Protein AF-A0A453GUY5-F1 (afdb_monomer_lite)

Organism: Aegilops tauschii subsp. strangulata (NCBI:txid200361)

Foldseek 3Di:
DDDDDDDDDDDDDDDPPPDDDDPDDPDDDDDPPPVPPVPPPPFFDKDKDKDKAFDKDWPADQDDAPDDVVRHTPDDIDIDTDDSVVGIDMDMDMDGPPDPDDDDDDPD

Structure (mmCIF, N/CA/C/O backbone):
data_AF-A0A453GUY5-F1
#
_entry.id   AF-A0A453GUY5-F1
#
loop_
_atom_site.group_PDB
_atom_site.id
_atom_site.type_symbol
_atom_site.label_atom_id
_atom_site.label_alt_id
_atom_site.label_comp_id
_atom_site.label_asym_id
_atom_site.label_entity_id
_atom_site.label_seq_id
_atom_site.pdbx_PDB_ins_code
_atom_site.Cartn_x
_atom_site.Cartn_y
_atom_site.Cartn_z
_atom_site.occupancy
_atom_site.B_iso_or_equiv
_atom_site.auth_seq_id
_atom_site.auth_comp_id
_atom_site.auth_asym_id
_atom_site.auth_atom_id
_atom_site.pdbx_PDB_model_num
ATOM 1 N N . VAL A 1 1 ? -11.776 22.575 13.220 1.00 38.53 1 VAL A N 1
ATOM 2 C CA . VAL A 1 1 ? -10.931 23.074 14.333 1.00 38.53 1 VAL A CA 1
ATOM 3 C C . VAL A 1 1 ? -9.629 22.288 14.309 1.00 38.53 1 VAL A C 1
ATOM 5 O O . VAL A 1 1 ? -9.672 21.078 14.474 1.00 38.53 1 VAL A O 1
ATOM 8 N N . LEU A 1 2 ? -8.511 22.940 13.970 1.00 29.66 2 LEU A N 1
ATOM 9 C CA . LEU A 1 2 ? -7.189 22.309 13.887 1.00 29.66 2 LEU A CA 1
ATOM 10 C C . LEU A 1 2 ? -6.676 21.944 15.284 1.00 29.66 2 LEU A C 1
ATOM 12 O O . LEU A 1 2 ? -6.611 22.810 16.151 1.00 29.66 2 LEU A O 1
ATOM 16 N N . THR A 1 3 ? -6.160 20.730 15.451 1.00 33.22 3 THR A N 1
ATOM 17 C CA . THR A 1 3 ? -5.140 20.451 16.468 1.00 33.22 3 THR A CA 1
ATOM 18 C C . THR A 1 3 ? -3.957 19.745 15.812 1.00 33.22 3 THR A C 1
ATOM 20 O O . THR A 1 3 ? -3.937 18.542 15.571 1.00 33.22 3 THR A O 1
ATOM 23 N N . LYS A 1 4 ? -2.936 20.542 15.489 1.00 35.31 4 LYS A N 1
ATOM 24 C CA . LYS A 1 4 ? -1.591 20.066 15.160 1.00 35.31 4 LYS A CA 1
ATOM 25 C C . LYS A 1 4 ? -0.952 19.593 16.471 1.00 35.31 4 LYS A C 1
ATOM 27 O O . LYS A 1 4 ? -0.793 20.400 17.384 1.00 35.31 4 LYS A O 1
ATOM 32 N N . LYS A 1 5 ? -0.559 18.321 16.579 1.00 32.84 5 LYS A N 1
ATOM 33 C CA . LYS A 1 5 ? 0.366 17.877 17.634 1.00 32.84 5 LYS A CA 1
ATOM 34 C C . LYS A 1 5 ? 1.284 16.760 17.130 1.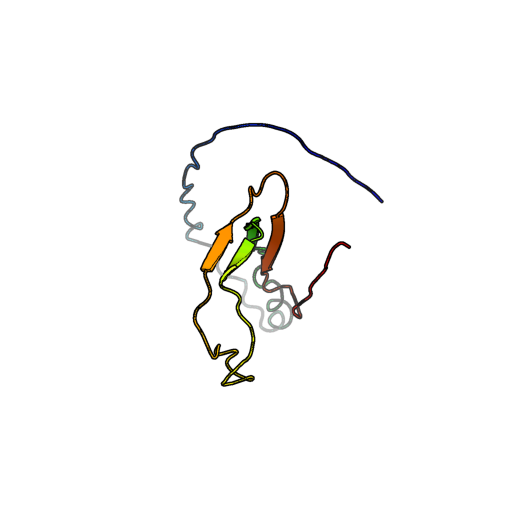00 32.84 5 LYS A C 1
ATOM 36 O O . LYS A 1 5 ? 0.869 15.628 16.925 1.00 32.84 5 LYS A O 1
ATOM 41 N N . LYS A 1 6 ? 2.542 17.128 16.927 1.00 37.06 6 LYS A N 1
ATOM 42 C CA . LYS A 1 6 ? 3.779 16.325 16.952 1.00 37.06 6 LYS A CA 1
ATOM 43 C C . LYS A 1 6 ? 4.870 17.312 17.418 1.00 37.06 6 LYS A C 1
ATOM 45 O O . LYS A 1 6 ? 4.664 18.504 17.162 1.00 37.06 6 LYS A O 1
ATOM 50 N N . PRO A 1 7 ? 5.991 16.899 18.051 1.00 48.56 7 PRO A N 1
ATOM 51 C CA . PRO A 1 7 ? 6.785 15.727 17.643 1.00 48.56 7 PRO A CA 1
ATOM 52 C C . PRO A 1 7 ? 7.547 14.968 18.771 1.00 48.56 7 PRO A C 1
ATOM 54 O O . PRO A 1 7 ? 7.503 15.375 19.924 1.00 48.56 7 PRO A O 1
ATOM 57 N N . LEU A 1 8 ? 8.294 13.921 18.352 1.00 35.00 8 LEU A N 1
ATOM 58 C CA . LEU A 1 8 ? 9.474 13.272 18.990 1.00 35.00 8 LEU A CA 1
ATOM 59 C C . LEU A 1 8 ? 9.218 12.470 20.292 1.00 35.00 8 LEU A C 1
ATOM 61 O O . LEU A 1 8 ? 8.382 12.849 21.091 1.00 35.00 8 LEU A O 1
ATOM 65 N N . ALA A 1 9 ? 9.864 11.344 20.613 1.00 34.50 9 ALA A N 1
ATOM 66 C CA . ALA A 1 9 ? 11.033 10.631 20.098 1.00 34.50 9 ALA A CA 1
ATOM 67 C C . ALA A 1 9 ? 11.013 9.164 20.606 1.00 34.50 9 ALA A C 1
ATOM 69 O O . ALA A 1 9 ? 10.357 8.868 21.597 1.00 34.50 9 ALA A O 1
ATOM 70 N N . LEU A 1 10 ? 11.764 8.307 19.902 1.00 31.78 10 LEU A N 1
ATOM 71 C CA . LEU A 1 10 ? 12.507 7.111 20.338 1.00 31.78 10 LEU A CA 1
ATOM 72 C C . LEU A 1 10 ? 11.924 6.129 21.380 1.00 31.78 10 LEU A C 1
ATOM 74 O O . LEU A 1 10 ? 11.715 6.464 22.535 1.00 31.78 10 LEU A O 1
ATOM 78 N N . GLY A 1 11 ? 11.954 4.850 20.985 1.00 33.72 11 GLY A N 1
ATOM 79 C CA . GLY A 1 11 ? 12.483 3.759 21.812 1.00 33.72 11 GLY A CA 1
ATOM 80 C C . GLY A 1 11 ? 11.619 3.294 22.982 1.00 33.72 11 GLY A C 1
ATOM 81 O O . GLY A 1 11 ? 11.609 3.896 24.047 1.00 33.72 11 GLY A O 1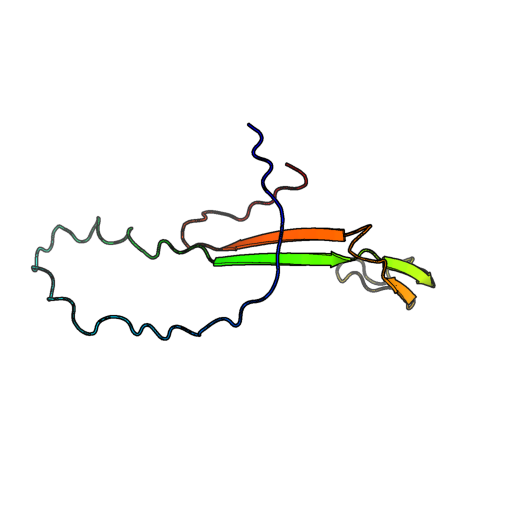
ATOM 82 N N . GLY A 1 12 ? 10.994 2.129 22.834 1.00 29.25 12 GLY A N 1
ATOM 83 C CA . GLY A 1 12 ? 10.389 1.440 23.966 1.00 29.25 12 GLY A CA 1
ATOM 84 C C . GLY A 1 12 ? 9.930 0.045 23.588 1.00 29.25 12 GLY A C 1
ATOM 85 O O . GLY A 1 12 ? 8.955 -0.114 22.861 1.00 29.25 12 GLY A O 1
ATOM 86 N N . TYR A 1 13 ? 10.655 -0.957 24.077 1.00 33.91 13 TYR A N 1
ATOM 87 C CA . TYR A 1 13 ? 10.181 -2.329 24.229 1.00 33.91 13 TYR A CA 1
ATOM 88 C C . TYR A 1 13 ? 8.735 -2.334 24.752 1.00 33.91 13 TYR A C 1
ATOM 90 O O . TYR A 1 13 ? 8.451 -1.708 25.771 1.00 33.91 13 TYR A O 1
ATOM 98 N N . PHE A 1 14 ? 7.836 -3.055 24.082 1.00 43.34 14 PHE A N 1
ATOM 99 C CA . PHE A 1 14 ? 6.481 -3.298 24.577 1.00 43.34 14 PHE A CA 1
ATOM 100 C C . PHE A 1 14 ? 6.502 -4.471 25.570 1.00 43.34 14 PHE A C 1
ATOM 102 O O . PHE A 1 14 ? 6.800 -5.594 25.154 1.00 43.34 14 PHE A O 1
ATOM 109 N N . PRO A 1 15 ? 6.153 -4.285 26.857 1.00 37.12 15 PRO A N 1
ATOM 110 C CA . PRO A 1 15 ? 5.839 -5.406 27.726 1.00 37.12 15 PRO A CA 1
ATOM 111 C C . PRO A 1 15 ? 4.484 -5.966 27.289 1.00 37.12 15 PRO A C 1
ATOM 113 O O . PRO A 1 15 ? 3.481 -5.252 27.245 1.00 37.12 15 PRO A O 1
ATOM 116 N N . ARG A 1 16 ? 4.442 -7.256 26.954 1.00 44.34 16 ARG A N 1
ATOM 117 C CA . ARG A 1 16 ? 3.195 -7.984 26.712 1.00 44.34 16 ARG A CA 1
ATOM 118 C C . ARG A 1 16 ? 2.504 -8.171 28.067 1.00 44.34 16 ARG A C 1
ATOM 120 O O . ARG A 1 16 ? 2.743 -9.164 28.745 1.00 44.34 16 ARG A O 1
ATOM 127 N N . GLU A 1 17 ? 1.696 -7.205 28.500 1.00 37.62 17 GLU A N 1
ATOM 128 C CA . GLU A 1 17 ? 0.846 -7.376 29.682 1.00 37.62 17 GLU A CA 1
ATOM 129 C C . GLU A 1 17 ? -0.202 -8.457 29.383 1.00 37.62 17 GLU A C 1
ATOM 131 O O . GLU A 1 17 ? -1.225 -8.222 28.740 1.00 37.62 17 GLU A O 1
ATOM 136 N N . SER A 1 18 ? 0.067 -9.681 29.837 1.00 45.56 18 SER A N 1
ATOM 137 C CA . SER A 1 18 ? -0.905 -10.766 29.893 1.00 45.56 18 SER A CA 1
ATOM 138 C C . SER A 1 18 ? -1.866 -10.512 31.055 1.00 45.56 18 SER A C 1
ATOM 140 O O . SER A 1 18 ? -1.702 -11.061 32.145 1.00 45.56 18 SER A O 1
ATOM 142 N N . ARG A 1 19 ? -2.865 -9.652 30.859 1.00 39.06 19 ARG A N 1
ATOM 143 C CA . ARG A 1 19 ? -3.989 -9.569 31.798 1.00 39.06 19 ARG A CA 1
ATOM 144 C C . ARG A 1 19 ? -5.047 -10.588 31.392 1.00 39.06 19 ARG A C 1
ATOM 146 O O . ARG A 1 19 ? -5.841 -10.351 30.487 1.00 39.06 19 ARG A O 1
ATOM 153 N N . SER A 1 20 ? -5.023 -11.739 32.054 1.00 41.38 20 SER A N 1
ATOM 154 C CA . SER A 1 20 ? -6.132 -12.696 32.055 1.00 41.38 20 SER A CA 1
ATOM 155 C C . SER A 1 20 ? -7.393 -12.021 32.624 1.00 41.38 20 SER A C 1
ATOM 157 O O . SER A 1 20 ? -7.272 -11.250 33.581 1.00 41.38 20 SER A O 1
ATOM 159 N N . PRO A 1 21 ? -8.598 -12.281 32.087 1.00 48.59 21 PRO A N 1
ATOM 160 C CA . PRO A 1 21 ? -9.827 -11.723 32.646 1.00 48.59 21 PRO A CA 1
ATOM 161 C C . PRO A 1 21 ? -10.137 -12.352 34.022 1.00 48.59 21 PRO A C 1
ATOM 163 O O . PRO A 1 21 ? -9.779 -13.510 34.254 1.00 48.59 21 PRO A O 1
ATOM 166 N N . PRO A 1 22 ? -10.796 -11.627 34.948 1.00 44.84 22 PRO A N 1
ATOM 167 C CA . PRO A 1 22 ? -11.108 -12.147 36.277 1.00 44.84 22 PRO A CA 1
ATOM 168 C C . PRO A 1 22 ? -12.117 -13.300 36.201 1.00 44.84 22 PRO A C 1
ATOM 170 O O . PRO A 1 22 ? -13.226 -13.164 35.682 1.00 44.84 22 PRO A O 1
ATOM 173 N N . SER A 1 23 ? -11.728 -14.449 36.753 1.00 53.75 23 SER A N 1
ATOM 174 C CA . SER A 1 23 ? -12.527 -15.669 36.835 1.00 53.75 23 SER A CA 1
ATOM 175 C C . SER A 1 23 ? -13.473 -15.628 38.039 1.00 53.75 23 SER A C 1
ATOM 177 O O . SER A 1 23 ? -13.176 -16.221 39.072 1.00 53.75 23 SER A O 1
ATOM 179 N N . SER A 1 24 ? -14.571 -14.878 37.937 1.00 50.62 24 SER A N 1
ATOM 180 C CA . SER A 1 24 ? -15.892 -15.164 38.541 1.00 50.62 24 SER A CA 1
ATOM 181 C C . SER A 1 24 ? -16.699 -13.874 38.693 1.00 50.62 24 SER A C 1
ATOM 183 O O . SER A 1 24 ? -16.466 -13.061 39.581 1.00 50.62 24 SER A O 1
ATOM 185 N N . LEU A 1 25 ? -17.685 -13.693 37.816 1.00 53.97 25 LEU A N 1
ATOM 186 C CA . LEU A 1 25 ? -18.784 -12.760 38.053 1.00 53.97 25 LEU A CA 1
ATOM 187 C C . LEU A 1 25 ? -19.885 -13.500 38.837 1.00 53.97 25 LEU A C 1
ATOM 189 O O . LEU A 1 25 ? -20.120 -14.679 38.553 1.00 53.97 25 LEU A O 1
ATOM 193 N N . PRO A 1 26 ? -20.569 -12.860 39.805 1.00 50.78 26 PRO A N 1
ATOM 194 C CA . PRO A 1 26 ? -21.710 -13.476 40.478 1.00 50.78 26 PRO A CA 1
ATOM 195 C C . PRO A 1 26 ? -22.862 -13.718 39.481 1.00 50.78 26 PRO A C 1
ATOM 197 O O . PRO A 1 26 ? -23.028 -12.935 38.540 1.00 50.78 26 PRO A O 1
ATOM 200 N N . PRO A 1 27 ? -23.670 -14.785 39.654 1.00 54.84 27 PRO A N 1
ATOM 201 C CA . PRO A 1 27 ? -24.770 -15.071 38.741 1.00 54.84 27 PRO A CA 1
ATOM 202 C C . PRO A 1 27 ? -25.844 -13.971 38.827 1.00 54.84 27 PRO A C 1
ATOM 204 O O . PRO A 1 27 ? -26.171 -13.523 39.929 1.00 54.84 27 PRO A O 1
ATOM 207 N N . PRO A 1 28 ? -26.415 -13.528 37.691 1.00 54.41 28 PRO A N 1
ATOM 208 C CA . PRO A 1 28 ? -27.401 -12.454 37.688 1.00 54.41 28 PRO A CA 1
ATOM 209 C C . PRO A 1 28 ? -28.732 -12.894 38.329 1.00 54.41 28 PRO A C 1
ATOM 211 O O . PRO A 1 28 ? -29.106 -14.071 38.243 1.00 54.41 28 PRO A O 1
ATOM 214 N N . PRO A 1 29 ? -29.489 -11.961 38.943 1.00 50.31 29 PRO A N 1
ATOM 215 C CA . PRO A 1 29 ? -30.813 -12.250 39.479 1.00 50.31 29 PRO A CA 1
ATOM 216 C C . PRO A 1 29 ? -31.779 -12.624 38.348 1.00 50.31 29 PRO A C 1
ATOM 218 O O . PRO A 1 29 ? -31.857 -11.971 37.305 1.00 50.31 29 PRO A O 1
ATOM 221 N N . ARG A 1 30 ? -32.512 -13.719 38.559 1.00 53.06 30 ARG A N 1
ATOM 222 C CA . ARG A 1 30 ? -33.380 -14.363 37.570 1.00 53.06 30 ARG A CA 1
ATOM 223 C C . ARG A 1 30 ? -34.696 -13.590 37.413 1.00 53.06 30 ARG A C 1
ATOM 225 O O . ARG A 1 30 ? -35.720 -14.002 37.944 1.00 53.06 30 ARG A O 1
ATOM 232 N N . ASN A 1 31 ? -34.671 -12.504 36.641 1.00 47.19 31 ASN A N 1
ATOM 233 C CA . ASN A 1 31 ? -35.864 -11.736 36.276 1.00 47.19 31 ASN A CA 1
ATOM 234 C C . ASN A 1 31 ? -36.134 -11.876 34.770 1.00 47.19 31 ASN A C 1
ATOM 236 O O . ASN A 1 31 ? -35.478 -11.252 33.941 1.00 47.19 31 ASN A O 1
ATOM 240 N N . SER A 1 32 ? -37.147 -12.665 34.411 1.00 50.28 32 SER A N 1
ATOM 241 C CA . SER A 1 32 ? -37.564 -13.003 33.036 1.00 50.28 32 SER A CA 1
ATOM 242 C C . SER A 1 32 ? -38.115 -11.834 32.192 1.00 50.28 32 SER A C 1
ATOM 244 O O . SER A 1 32 ? -38.661 -12.063 31.117 1.00 50.28 32 SER A O 1
ATOM 246 N N . ARG A 1 33 ? -37.968 -10.578 32.641 1.00 47.22 33 ARG A N 1
ATOM 247 C CA . ARG A 1 33 ? -38.432 -9.359 31.944 1.00 47.22 33 ARG A CA 1
ATOM 248 C C . ARG A 1 33 ? -37.333 -8.329 31.636 1.00 47.22 33 ARG A C 1
ATOM 250 O O . ARG A 1 33 ? -37.649 -7.261 31.131 1.00 47.22 33 ARG A O 1
ATOM 257 N N . LEU A 1 34 ? -36.059 -8.636 31.899 1.00 46.12 34 LEU A N 1
ATOM 258 C CA . LEU A 1 34 ? -34.916 -7.752 31.595 1.00 46.12 34 LEU A CA 1
ATOM 259 C C . LEU A 1 34 ? -34.086 -8.201 30.378 1.00 46.12 34 LEU A C 1
ATOM 261 O O . LEU A 1 34 ? -33.070 -7.589 30.059 1.00 46.12 34 LEU A O 1
ATOM 265 N N . ASN A 1 35 ? -34.523 -9.239 29.661 1.00 43.84 35 ASN A N 1
ATOM 266 C CA . ASN A 1 35 ? -33.745 -9.827 28.567 1.00 43.84 35 ASN A CA 1
ATOM 267 C C . ASN A 1 35 ? -33.839 -9.073 27.228 1.00 43.84 35 ASN A C 1
ATOM 269 O O . ASN A 1 35 ? -33.261 -9.542 26.255 1.00 43.84 35 ASN A O 1
ATOM 273 N N . SER A 1 36 ? -34.525 -7.927 27.151 1.00 43.47 36 SER A N 1
ATOM 274 C CA . SER A 1 36 ? -34.597 -7.135 25.910 1.00 43.47 36 SER A CA 1
ATOM 275 C C . SER A 1 36 ? -33.654 -5.929 25.865 1.00 43.47 36 SER A C 1
ATOM 277 O O . SER A 1 36 ? -33.453 -5.391 24.788 1.00 43.47 36 SER A O 1
ATOM 279 N N . MET A 1 37 ? -33.062 -5.502 26.991 1.00 42.47 37 MET A N 1
ATOM 280 C CA . MET A 1 37 ? -32.099 -4.379 27.015 1.00 42.47 37 MET A CA 1
ATOM 281 C C . MET A 1 37 ? -30.649 -4.810 27.277 1.00 42.47 37 MET A C 1
ATOM 283 O O . MET A 1 37 ? -29.727 -4.018 27.123 1.00 42.47 37 MET A O 1
ATOM 287 N N . ALA A 1 38 ? -30.421 -6.067 27.661 1.00 40.59 38 ALA A N 1
ATOM 288 C CA . ALA A 1 38 ? -29.087 -6.592 27.962 1.00 40.59 38 ALA A CA 1
ATOM 289 C C . ALA A 1 38 ? -28.355 -7.162 26.728 1.00 40.59 38 ALA A C 1
ATOM 291 O O . ALA A 1 38 ? -27.360 -7.870 26.875 1.00 40.59 38 ALA A O 1
ATOM 292 N N . THR A 1 39 ? -28.841 -6.883 25.514 1.00 44.88 39 THR A N 1
ATOM 293 C CA . THR A 1 39 ? -28.240 -7.373 24.260 1.00 44.88 39 THR A CA 1
ATOM 294 C C . THR A 1 39 ? -27.380 -6.315 23.554 1.00 44.88 39 THR A C 1
ATOM 296 O O . THR A 1 39 ? -26.624 -6.662 22.658 1.00 44.88 39 THR A O 1
ATOM 299 N N . GLU A 1 40 ? -27.395 -5.050 23.990 1.00 48.03 40 GLU A N 1
ATOM 300 C CA . GLU A 1 40 ? -26.729 -3.941 23.274 1.00 48.03 40 GLU A CA 1
ATOM 301 C C . GLU A 1 40 ? -25.428 -3.434 23.923 1.00 48.03 40 GLU A C 1
ATOM 303 O O . GLU A 1 40 ? -24.836 -2.465 23.463 1.00 48.03 40 GLU A O 1
ATOM 308 N N . ALA A 1 41 ? -24.923 -4.094 24.968 1.00 53.19 41 ALA A N 1
ATOM 309 C CA . ALA A 1 41 ? -23.626 -3.759 25.575 1.00 53.19 41 ALA A CA 1
ATOM 310 C C . ALA A 1 41 ? -22.479 -4.637 25.031 1.00 53.19 41 ALA A C 1
ATOM 312 O O . ALA A 1 41 ? -21.562 -5.022 25.759 1.00 53.19 41 ALA A O 1
ATOM 313 N N . GLN A 1 42 ? -22.555 -5.034 23.760 1.00 53.12 42 GLN A N 1
ATOM 314 C CA . GLN A 1 42 ? -21.634 -6.001 23.165 1.00 53.12 42 GLN A CA 1
ATOM 315 C C . GLN A 1 42 ? -20.404 -5.292 22.570 1.00 53.12 42 GLN A C 1
ATOM 317 O O . GLN A 1 42 ? -20.415 -4.796 21.452 1.00 53.12 42 GLN A O 1
ATOM 322 N N . ALA A 1 43 ? -19.328 -5.288 23.365 1.00 62.88 43 ALA A N 1
ATOM 323 C CA . ALA A 1 43 ? -17.927 -5.073 22.986 1.00 62.88 43 ALA A CA 1
ATOM 324 C C . ALA A 1 43 ? -17.565 -3.717 22.330 1.00 62.88 43 ALA A C 1
ATOM 326 O O . ALA A 1 43 ? -17.327 -3.601 21.130 1.00 62.88 43 ALA A O 1
ATOM 327 N N . GLN A 1 44 ? -17.381 -2.704 23.180 1.00 79.94 44 GLN A N 1
ATOM 328 C CA . GLN A 1 44 ? -16.876 -1.366 22.847 1.00 79.94 44 GLN A CA 1
ATOM 329 C C . GLN A 1 44 ? -15.339 -1.336 22.691 1.00 79.94 44 GLN A C 1
ATOM 331 O O . GLN A 1 44 ? -14.647 -0.634 23.427 1.00 79.94 44 GLN A O 1
ATOM 336 N N . TRP A 1 45 ? -14.764 -2.117 21.780 1.00 94.00 45 TRP A N 1
ATOM 337 C CA . TRP A 1 45 ? -13.340 -1.980 21.447 1.00 94.00 45 TRP A CA 1
ATOM 338 C C . TRP A 1 45 ? -13.163 -1.310 20.092 1.00 94.00 45 TRP A C 1
ATOM 340 O O . TRP A 1 45 ? -14.009 -1.425 19.206 1.00 94.00 45 TRP A O 1
ATOM 350 N N . VAL A 1 46 ? -12.046 -0.607 19.937 1.00 96.31 46 VAL A N 1
ATOM 351 C CA . VAL A 1 46 ? -11.602 -0.056 18.658 1.00 96.31 46 VAL A CA 1
ATOM 352 C C . VAL A 1 46 ? -10.167 -0.508 18.458 1.00 96.31 46 VAL A C 1
ATOM 354 O O . VAL A 1 46 ? -9.282 -0.142 19.232 1.00 96.31 46 VAL A O 1
ATOM 357 N N . LEU A 1 47 ? -9.948 -1.337 17.445 1.00 97.38 47 LEU A N 1
ATOM 358 C CA . LEU A 1 47 ? -8.618 -1.751 17.030 1.00 97.38 47 LEU A CA 1
ATOM 359 C C . LEU A 1 47 ? -8.158 -0.798 15.938 1.00 97.38 47 LEU A C 1
ATOM 361 O O . LEU A 1 47 ? -8.836 -0.672 14.922 1.00 97.38 47 LEU A O 1
ATOM 365 N N . THR A 1 48 ? -7.005 -0.171 16.133 1.00 97.75 48 THR A N 1
ATOM 366 C CA . THR A 1 48 ? -6.449 0.787 15.178 1.00 97.75 48 THR A CA 1
ATOM 367 C C . THR A 1 48 ? -5.045 0.369 14.775 1.00 97.75 48 THR A C 1
ATOM 369 O O . THR A 1 48 ? -4.226 0.032 15.629 1.00 97.75 48 THR A O 1
ATOM 372 N N . ALA A 1 49 ? -4.755 0.435 13.480 1.00 98.31 49 ALA A N 1
ATOM 373 C CA . ALA A 1 49 ? -3.424 0.237 12.927 1.00 98.31 49 ALA A CA 1
ATOM 374 C C . ALA A 1 49 ? -3.099 1.363 11.943 1.00 98.31 49 ALA A C 1
ATOM 376 O O . ALA A 1 49 ? -3.935 1.745 11.126 1.00 98.31 49 ALA A O 1
ATOM 377 N N . THR A 1 50 ? -1.873 1.879 12.006 1.00 98.31 50 THR A N 1
ATOM 378 C CA . THR A 1 50 ? -1.387 2.918 11.094 1.00 98.31 50 THR A CA 1
ATOM 379 C C . THR A 1 50 ? -0.176 2.400 10.334 1.00 98.31 50 THR A C 1
ATOM 381 O O . THR A 1 50 ? 0.793 1.945 10.938 1.00 98.31 50 THR A O 1
ATOM 384 N N . GLY A 1 51 ? -0.231 2.499 9.009 1.00 97.50 51 GLY A N 1
ATOM 385 C CA . GLY A 1 51 ? 0.852 2.141 8.099 1.00 97.50 51 GLY A CA 1
ATOM 386 C C . GLY A 1 51 ? 1.293 3.335 7.258 1.00 97.50 51 GLY A C 1
ATOM 387 O O . GLY A 1 51 ? 0.487 4.203 6.914 1.00 97.50 51 GLY A O 1
ATOM 388 N N . ARG A 1 52 ? 2.581 3.369 6.907 1.00 97.75 52 ARG A N 1
ATOM 389 C CA . ARG A 1 52 ? 3.160 4.323 5.953 1.00 97.75 52 ARG A CA 1
ATOM 390 C C . ARG A 1 52 ? 3.653 3.545 4.739 1.00 97.75 52 ARG A C 1
ATOM 392 O O .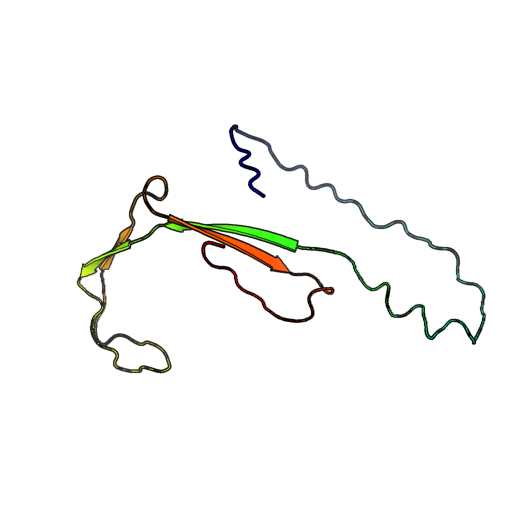 ARG A 1 52 ? 4.412 2.596 4.904 1.00 97.75 52 ARG A O 1
ATOM 399 N N . SER A 1 53 ? 3.227 3.946 3.546 1.00 97.69 53 SER A N 1
ATOM 400 C CA . SER A 1 53 ? 3.626 3.324 2.282 1.00 97.69 53 SER A CA 1
ATOM 401 C C . SER A 1 53 ? 4.412 4.322 1.419 1.00 97.69 53 SER A C 1
ATOM 403 O O . SER A 1 53 ? 3.935 5.451 1.237 1.00 97.69 53 SER A O 1
ATOM 405 N N . PRO A 1 54 ? 5.608 3.966 0.915 1.00 98.00 54 PRO A N 1
ATOM 406 C CA . PRO A 1 54 ? 6.365 4.810 -0.004 1.00 98.00 54 PRO A CA 1
ATOM 407 C C . PRO A 1 54 ? 5.751 4.802 -1.411 1.00 98.00 54 PRO A C 1
ATOM 409 O O . PRO A 1 54 ? 5.044 3.875 -1.804 1.00 98.00 54 PRO A O 1
ATOM 412 N N . THR A 1 55 ? 6.057 5.835 -2.195 1.00 97.69 55 THR A N 1
ATOM 413 C CA . THR A 1 55 ? 5.712 5.876 -3.628 1.00 97.69 55 THR A CA 1
ATOM 414 C C . THR A 1 55 ? 6.813 5.211 -4.458 1.00 97.69 55 THR A C 1
ATOM 416 O O . THR A 1 55 ? 7.965 5.163 -4.032 1.00 97.69 55 THR A O 1
ATOM 419 N N . ASN A 1 56 ? 6.489 4.712 -5.652 1.00 97.88 56 ASN A N 1
ATOM 420 C CA . ASN A 1 56 ? 7.470 4.181 -6.600 1.00 97.88 56 ASN A CA 1
ATOM 421 C C . ASN A 1 56 ? 7.404 4.906 -7.957 1.00 97.88 56 ASN A C 1
ATOM 423 O O . ASN A 1 56 ? 6.380 5.493 -8.304 1.00 97.88 56 ASN A O 1
ATOM 427 N N . ILE A 1 57 ? 8.503 4.862 -8.719 1.00 97.81 57 ILE A N 1
ATOM 428 C CA . ILE A 1 57 ? 8.571 5.325 -10.114 1.00 97.81 57 ILE A CA 1
ATOM 429 C C . ILE A 1 57 ? 9.071 4.181 -10.998 1.00 97.81 57 ILE A C 1
ATOM 431 O O . ILE A 1 57 ? 10.164 3.650 -10.795 1.00 97.81 57 ILE A O 1
ATOM 435 N N . ALA A 1 58 ? 8.279 3.814 -12.006 1.00 97.88 58 ALA A N 1
ATOM 436 C CA . ALA A 1 58 ? 8.609 2.748 -12.948 1.00 97.88 58 ALA A CA 1
ATOM 437 C C . ALA A 1 58 ? 9.757 3.143 -13.898 1.00 97.88 58 ALA A C 1
ATOM 439 O O . ALA A 1 58 ? 9.648 4.134 -14.629 1.00 97.88 58 ALA A O 1
ATOM 440 N N . VAL A 1 59 ? 10.815 2.330 -13.938 1.00 97.94 59 VAL A N 1
ATOM 441 C CA . VAL A 1 59 ? 11.907 2.407 -14.927 1.00 97.94 59 VAL A CA 1
ATOM 442 C C . VAL A 1 59 ? 11.615 1.531 -16.148 1.00 97.94 59 VAL A C 1
ATOM 444 O O . VAL A 1 59 ? 11.859 1.964 -17.269 1.00 97.94 59 VAL A O 1
ATOM 447 N N . ILE A 1 60 ? 10.974 0.372 -15.947 1.00 97.88 60 ILE A N 1
ATOM 448 C CA . ILE A 1 60 ? 10.291 -0.401 -16.996 1.00 97.88 60 ILE A CA 1
ATOM 449 C C . ILE A 1 60 ? 8.792 -0.269 -16.753 1.00 97.88 60 ILE A C 1
ATOM 451 O O . ILE A 1 60 ? 8.319 -0.518 -15.645 1.00 97.88 60 ILE A O 1
ATOM 455 N N . LYS A 1 61 ? 8.050 0.178 -17.766 1.00 97.81 61 LYS A N 1
ATOM 456 C CA . LYS A 1 61 ? 6.676 0.659 -17.601 1.00 97.81 61 LYS A CA 1
ATOM 457 C C . LYS A 1 61 ? 5.666 -0.486 -17.520 1.00 97.81 61 LYS A C 1
ATOM 459 O O . LYS A 1 61 ? 5.675 -1.387 -18.350 1.00 97.81 61 LYS A O 1
ATOM 464 N N . TYR A 1 62 ? 4.744 -0.377 -16.566 1.00 97.25 62 TYR A N 1
ATOM 465 C CA . TYR A 1 62 ? 3.468 -1.089 -16.594 1.00 97.25 62 TYR A CA 1
ATOM 466 C C . TYR A 1 62 ? 2.527 -0.332 -17.541 1.00 97.25 62 TYR A C 1
ATOM 468 O O . TYR A 1 62 ? 2.134 0.795 -17.230 1.00 97.25 62 TYR A O 1
ATOM 476 N N . TRP A 1 63 ? 2.209 -0.898 -18.709 1.00 97.44 63 TRP A N 1
ATOM 477 C CA . TRP A 1 63 ? 1.299 -0.258 -19.662 1.00 97.44 63 TRP A CA 1
ATOM 478 C C . TRP A 1 63 ? 0.527 -1.279 -20.501 1.00 97.44 63 TRP A C 1
ATOM 480 O O . TRP A 1 63 ? 1.108 -2.018 -21.288 1.00 97.44 63 TRP A O 1
ATOM 490 N N . GLY A 1 64 ? -0.798 -1.273 -20.356 1.00 97.12 64 GLY A N 1
ATOM 491 C CA . GLY A 1 64 ? -1.694 -2.244 -20.982 1.00 97.12 64 GLY A CA 1
ATOM 492 C C . GLY A 1 64 ? -2.066 -3.392 -20.041 1.00 97.12 64 GLY A C 1
ATOM 493 O O . GLY A 1 64 ? -1.251 -3.881 -19.256 1.00 97.12 64 GLY A O 1
ATOM 494 N N . LYS A 1 65 ? -3.328 -3.817 -20.121 1.00 98.00 65 LYS A N 1
ATOM 495 C CA . LYS A 1 65 ? -3.881 -4.927 -19.340 1.00 98.00 65 LYS A CA 1
ATOM 496 C C . LYS A 1 65 ? -4.340 -6.016 -20.296 1.00 98.00 65 LYS A C 1
ATOM 498 O O . LYS A 1 65 ? -5.027 -5.718 -21.267 1.00 98.00 65 LYS A O 1
ATOM 503 N N . ARG A 1 66 ? -3.972 -7.267 -20.014 1.00 97.19 66 ARG A N 1
ATOM 504 C CA . ARG A 1 66 ? -4.536 -8.429 -20.722 1.00 97.19 66 ARG A CA 1
ATOM 505 C C . ARG A 1 66 ? -5.887 -8.846 -20.142 1.00 97.19 66 ARG A C 1
ATOM 507 O O . ARG A 1 66 ? -6.697 -9.428 -20.846 1.00 97.19 66 ARG A O 1
ATOM 514 N N . ASP A 1 67 ? -6.094 -8.554 -18.858 1.00 97.38 67 ASP A N 1
ATOM 515 C CA . ASP A 1 67 ? -7.328 -8.803 -18.116 1.00 97.38 67 ASP A CA 1
ATOM 516 C C . ASP A 1 67 ? -7.597 -7.597 -17.208 1.00 97.38 67 ASP A C 1
ATOM 518 O O . ASP A 1 67 ? -6.782 -7.263 -16.342 1.00 97.38 67 ASP A O 1
ATOM 522 N N . GLU A 1 68 ? -8.715 -6.909 -17.434 1.00 96.44 68 GLU A N 1
ATOM 523 C CA . GLU A 1 68 ? -9.066 -5.695 -16.695 1.00 96.44 68 GLU A CA 1
ATOM 524 C C . GLU A 1 68 ? -9.673 -5.969 -15.320 1.00 96.44 68 GLU A C 1
ATOM 526 O O . GLU A 1 68 ? -9.459 -5.167 -14.409 1.00 96.44 68 GLU A O 1
ATOM 531 N N . ALA A 1 69 ? -10.383 -7.090 -15.155 1.00 97.19 69 ALA A N 1
ATOM 532 C CA . ALA A 1 69 ? -11.053 -7.440 -13.907 1.00 97.19 69 ALA A CA 1
ATOM 533 C C . ALA A 1 69 ? -10.036 -7.862 -12.841 1.00 97.19 69 ALA A C 1
ATOM 535 O O . ALA A 1 69 ? -10.133 -7.454 -11.685 1.00 97.19 69 ALA A O 1
ATOM 536 N N . LEU A 1 70 ? -9.027 -8.636 -13.249 1.00 97.44 70 LEU A N 1
ATOM 537 C CA . LEU A 1 70 ? -7.928 -9.061 -12.380 1.00 97.44 70 LEU A CA 1
ATOM 538 C C . LEU A 1 70 ? -6.729 -8.097 -12.397 1.00 97.44 70 LEU A C 1
ATOM 540 O O . LEU A 1 70 ? -5.807 -8.259 -11.601 1.00 97.44 70 LEU A O 1
ATOM 544 N N . ILE A 1 71 ? -6.728 -7.095 -13.286 1.00 96.62 71 ILE A N 1
ATOM 545 C CA . ILE A 1 71 ? -5.651 -6.099 -13.444 1.00 96.62 71 ILE A CA 1
ATOM 546 C C . ILE A 1 71 ? -4.313 -6.764 -13.854 1.00 96.62 71 ILE A C 1
ATOM 548 O O . ILE A 1 71 ? -3.226 -6.356 -13.442 1.00 96.62 71 ILE A O 1
ATOM 552 N N . LEU A 1 72 ? -4.361 -7.795 -14.706 1.00 97.88 72 LEU A N 1
ATOM 553 C CA . LEU A 1 72 ? -3.155 -8.509 -15.142 1.00 97.88 72 LEU A CA 1
ATOM 554 C C . LEU A 1 72 ? -2.421 -7.735 -16.252 1.00 97.88 72 LEU A C 1
ATOM 556 O O . LEU A 1 72 ? -3.041 -7.414 -17.274 1.00 97.88 72 LEU A O 1
ATOM 560 N N . PRO A 1 73 ? -1.110 -7.463 -16.105 1.00 97.50 73 PRO A N 1
ATOM 561 C CA . PRO A 1 73 ? -0.341 -6.774 -17.133 1.00 97.50 73 PRO A CA 1
ATOM 562 C C . PRO A 1 73 ? -0.123 -7.621 -18.386 1.00 97.50 73 PRO A C 1
ATOM 564 O O . PRO A 1 73 ? -0.127 -8.853 -18.342 1.00 97.50 73 PRO A O 1
ATOM 567 N N . VAL A 1 74 ? 0.150 -6.938 -19.497 1.00 98.00 74 VAL A N 1
ATOM 568 C CA . VAL A 1 74 ? 0.690 -7.565 -20.716 1.00 98.00 74 VAL A CA 1
ATOM 569 C C . VAL A 1 74 ? 2.202 -7.811 -20.636 1.00 98.00 74 VAL A C 1
ATOM 571 O O . VAL A 1 74 ? 2.709 -8.692 -21.325 1.00 98.00 74 VAL A O 1
ATOM 574 N N . ASN A 1 75 ? 2.919 -7.057 -19.799 1.00 96.88 75 ASN A N 1
ATOM 575 C CA . ASN A 1 75 ? 4.368 -7.142 -19.631 1.00 96.88 75 ASN A CA 1
ATOM 576 C C . ASN A 1 75 ? 4.793 -6.886 -18.180 1.00 96.88 75 ASN A C 1
ATOM 578 O O . ASN A 1 75 ? 4.129 -6.157 -17.442 1.00 96.88 75 ASN A O 1
ATOM 582 N N . ASP A 1 76 ? 5.949 -7.423 -17.799 1.00 97.81 76 ASP A N 1
ATOM 583 C CA . ASP A 1 76 ? 6.556 -7.129 -16.503 1.00 97.81 76 ASP A CA 1
ATOM 584 C C . ASP A 1 76 ? 6.991 -5.659 -16.406 1.00 97.81 76 ASP A C 1
ATOM 586 O O . ASP A 1 76 ? 7.283 -4.996 -17.406 1.00 97.81 76 ASP A O 1
ATOM 590 N N . SER A 1 77 ? 7.065 -5.150 -15.177 1.00 98.00 77 SER A N 1
ATOM 591 C CA . SER A 1 77 ? 7.514 -3.791 -14.867 1.00 98.00 77 SER A CA 1
ATOM 592 C C . SER A 1 77 ? 8.535 -3.802 -13.736 1.00 98.00 77 SER A C 1
ATOM 594 O O . SER A 1 77 ? 8.470 -4.648 -12.847 1.00 98.00 77 SER A O 1
ATOM 596 N N . ILE A 1 78 ? 9.435 -2.823 -13.732 1.00 98.06 78 ILE A N 1
ATOM 597 C CA . ILE A 1 78 ? 10.444 -2.628 -12.686 1.00 98.06 78 ILE A CA 1
ATOM 598 C C . ILE A 1 78 ? 10.364 -1.170 -12.245 1.00 98.06 78 ILE A C 1
ATOM 600 O O . ILE A 1 78 ? 10.315 -0.272 -13.088 1.00 98.06 78 ILE A O 1
ATOM 604 N N . SER A 1 79 ? 10.368 -0.917 -10.939 1.00 98.25 79 SER A N 1
ATOM 605 C CA . SER A 1 79 ? 10.271 0.425 -10.359 1.00 98.25 79 SER A CA 1
ATOM 606 C C . SER A 1 79 ? 11.287 0.644 -9.251 1.00 98.25 79 SER A C 1
ATOM 608 O O . SER A 1 79 ? 11.675 -0.297 -8.565 1.00 98.25 79 SER A O 1
ATOM 610 N N . VAL A 1 80 ? 11.649 1.904 -9.033 1.00 98.06 80 VAL A N 1
ATOM 611 C CA . VAL A 1 80 ? 12.440 2.332 -7.878 1.00 98.06 80 VAL A CA 1
ATOM 612 C C . VAL A 1 80 ? 11.501 2.894 -6.817 1.00 98.06 80 VAL A C 1
ATOM 614 O O . VAL A 1 80 ? 10.646 3.729 -7.120 1.00 98.06 80 VAL A O 1
ATOM 617 N N . THR A 1 81 ? 11.658 2.437 -5.577 1.00 98.19 81 THR A N 1
ATOM 618 C CA . THR A 1 81 ? 10.941 2.967 -4.412 1.00 98.19 81 THR A CA 1
ATOM 619 C C . THR A 1 81 ? 11.593 4.267 -3.952 1.00 98.19 81 THR A C 1
ATOM 621 O O . THR A 1 81 ? 12.811 4.325 -3.791 1.00 98.19 81 THR A O 1
ATOM 624 N N . LEU A 1 82 ? 10.788 5.307 -3.746 1.00 96.94 82 LEU A N 1
ATOM 625 C CA . LEU A 1 82 ? 11.248 6.605 -3.260 1.00 96.94 82 LEU A CA 1
ATOM 626 C C . LEU A 1 82 ? 11.359 6.618 -1.736 1.00 96.94 82 LEU A C 1
ATOM 628 O O . LEU A 1 82 ? 10.689 5.848 -1.044 1.00 96.94 82 LEU A O 1
ATOM 632 N N . ASP A 1 83 ? 12.175 7.535 -1.221 1.00 95.69 83 ASP A N 1
ATOM 633 C CA . ASP A 1 83 ? 12.324 7.729 0.216 1.00 95.69 83 ASP A CA 1
ATOM 634 C C . ASP A 1 83 ? 10.976 8.147 0.849 1.00 95.69 83 ASP 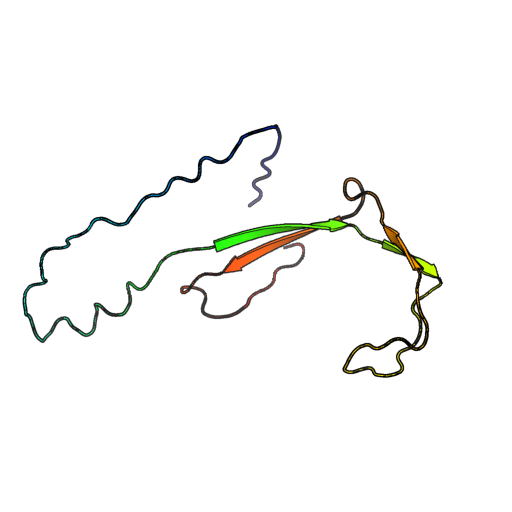A C 1
ATOM 636 O O . ASP A 1 83 ? 10.399 9.177 0.455 1.00 95.69 83 ASP A O 1
ATOM 640 N N . PRO A 1 84 ? 10.447 7.373 1.820 1.00 92.75 84 PRO A N 1
ATOM 641 C CA . PRO A 1 84 ? 9.179 7.687 2.460 1.00 92.75 84 PRO A CA 1
ATOM 642 C C . PRO A 1 84 ? 9.190 9.038 3.181 1.00 92.75 84 PRO A C 1
ATOM 644 O O . PRO A 1 84 ? 8.115 9.629 3.322 1.00 92.75 84 PRO A O 1
ATOM 647 N N . ASP A 1 85 ? 10.346 9.550 3.618 1.00 94.81 85 ASP A N 1
ATOM 648 C CA . ASP A 1 85 ? 10.451 10.827 4.332 1.00 94.81 85 ASP A CA 1
ATOM 649 C C . ASP A 1 85 ? 10.086 12.032 3.470 1.00 94.81 85 ASP A C 1
ATOM 651 O O . ASP A 1 85 ? 9.586 13.027 3.994 1.00 94.81 85 ASP A O 1
ATOM 655 N N . HIS A 1 86 ? 10.224 11.901 2.151 1.00 94.69 86 HIS A N 1
ATOM 656 C CA . HIS A 1 86 ? 9.862 12.937 1.193 1.00 94.69 86 HIS A CA 1
ATOM 657 C C . HIS A 1 86 ? 8.463 12.701 0.617 1.00 94.69 86 HIS A C 1
ATOM 659 O O . HIS A 1 86 ? 7.650 13.624 0.577 1.00 94.69 86 HIS A O 1
ATOM 665 N N . LEU A 1 87 ? 8.168 11.471 0.175 1.00 95.69 87 LEU A N 1
ATOM 666 C CA . LEU A 1 87 ? 6.913 11.129 -0.501 1.00 95.69 87 LEU A CA 1
ATOM 667 C C . LEU A 1 87 ? 6.358 9.797 0.004 1.00 95.69 87 LEU A C 1
ATOM 669 O O . LEU A 1 87 ? 6.877 8.718 -0.283 1.00 95.69 87 LEU A O 1
ATOM 673 N N . SER A 1 88 ? 5.249 9.866 0.735 1.00 96.31 88 SER A N 1
ATOM 674 C CA . SER A 1 88 ? 4.563 8.684 1.256 1.00 96.31 88 SER A CA 1
ATOM 675 C C . SER A 1 88 ? 3.083 8.946 1.501 1.00 96.31 88 SER A C 1
ATOM 677 O O . SER A 1 88 ? 2.663 10.081 1.726 1.00 96.31 88 SER A O 1
ATOM 679 N N . ALA A 1 89 ? 2.306 7.866 1.516 1.00 97.31 89 ALA A N 1
ATOM 680 C CA . ALA A 1 89 ? 0.935 7.862 1.998 1.00 97.31 89 ALA A CA 1
ATOM 681 C C . ALA A 1 89 ? 0.896 7.257 3.407 1.00 97.31 89 ALA A C 1
ATOM 683 O O . ALA A 1 89 ? 1.416 6.164 3.636 1.00 97.31 89 ALA A O 1
ATOM 684 N N . THR A 1 90 ? 0.280 7.959 4.361 1.00 97.75 90 THR A N 1
ATOM 685 C CA . THR A 1 90 ? 0.010 7.424 5.705 1.00 97.75 90 THR A CA 1
ATOM 686 C C . THR A 1 90 ? -1.466 7.080 5.804 1.00 97.75 90 THR A C 1
ATOM 688 O O . THR A 1 90 ? -2.308 7.947 5.591 1.00 97.75 90 THR A O 1
ATOM 691 N N . THR A 1 91 ? -1.775 5.827 6.130 1.00 98.19 91 THR A N 1
ATOM 692 C CA . THR A 1 91 ? -3.150 5.327 6.235 1.00 98.19 91 THR A CA 1
ATOM 693 C C . THR A 1 91 ? -3.375 4.746 7.620 1.00 98.19 91 THR A C 1
ATOM 695 O O . THR A 1 91 ? -2.558 3.966 8.110 1.00 98.19 91 THR A O 1
ATOM 698 N N . THR A 1 92 ? -4.492 5.113 8.240 1.00 97.94 92 THR A N 1
ATOM 699 C CA . THR A 1 92 ? -4.944 4.534 9.506 1.00 97.94 92 THR A CA 1
ATOM 700 C C . THR A 1 92 ? -6.235 3.777 9.264 1.00 97.94 92 THR A C 1
ATOM 702 O O . THR A 1 92 ? -7.186 4.337 8.726 1.00 97.94 92 THR A O 1
ATOM 705 N N . VAL A 1 93 ? -6.265 2.517 9.682 1.00 98.06 93 VAL A N 1
ATOM 706 C CA . VAL A 1 9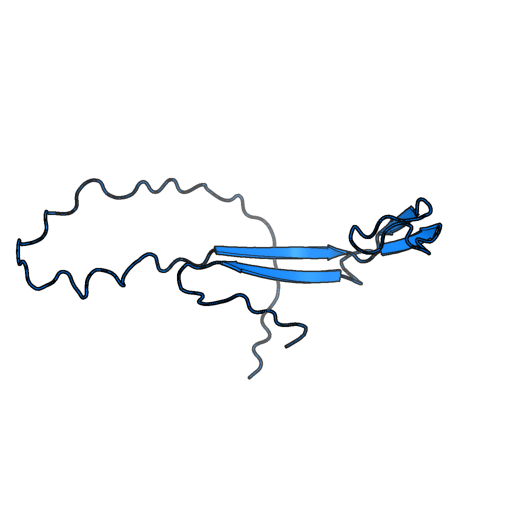3 ? -7.448 1.659 9.637 1.00 98.06 93 VAL A CA 1
ATOM 707 C C . VAL A 1 93 ? -7.923 1.443 11.064 1.00 98.06 93 VAL A C 1
ATOM 709 O O . VAL A 1 93 ? -7.111 1.163 11.948 1.00 98.06 93 VAL A O 1
ATOM 712 N N . ALA A 1 94 ? -9.227 1.581 11.284 1.00 97.44 94 ALA A N 1
ATOM 713 C CA . ALA A 1 94 ? -9.864 1.299 12.560 1.00 97.44 94 ALA A CA 1
ATOM 714 C C . ALA A 1 94 ? -11.028 0.325 12.358 1.00 97.44 94 ALA A C 1
ATOM 716 O O . ALA A 1 94 ? -11.833 0.510 11.448 1.00 97.44 94 ALA A O 1
ATOM 717 N N . ALA A 1 95 ? -11.133 -0.678 13.228 1.00 97.06 95 ALA A N 1
ATOM 718 C CA . ALA A 1 95 ? -12.225 -1.645 13.249 1.00 97.06 95 ALA A CA 1
ATOM 719 C C . ALA A 1 95 ? -12.879 -1.666 14.634 1.00 97.06 95 ALA A C 1
ATOM 721 O O . ALA A 1 95 ? -12.191 -1.598 15.655 1.00 97.06 95 ALA A O 1
ATOM 722 N N . SER A 1 96 ? -14.207 -1.746 14.670 1.00 95.81 96 SER A N 1
ATOM 723 C CA . SER A 1 96 ? -14.992 -1.820 15.902 1.00 95.81 96 SER A CA 1
ATOM 724 C C . SER A 1 96 ? -16.343 -2.478 15.622 1.00 95.81 96 SER A C 1
ATOM 726 O O . SER A 1 96 ? -16.940 -2.163 14.591 1.00 95.81 96 SER A O 1
ATOM 728 N N . PRO A 1 97 ? -16.883 -3.298 16.544 1.00 94.69 97 PRO A N 1
ATOM 729 C CA . PRO A 1 97 ? -18.261 -3.785 16.459 1.00 94.69 97 PRO A CA 1
ATOM 730 C C . PRO A 1 97 ? -19.302 -2.655 16.418 1.00 94.69 97 PRO A C 1
ATOM 732 O O . PRO A 1 97 ? -20.412 -2.860 15.943 1.00 94.69 97 PRO A O 1
ATOM 735 N N . ALA A 1 98 ? -18.943 -1.455 16.889 1.00 94.25 98 ALA A N 1
ATOM 736 C CA . ALA A 1 98 ? -19.819 -0.288 16.900 1.00 94.25 98 ALA A CA 1
ATOM 737 C C . ALA A 1 98 ? -19.885 0.464 15.553 1.00 94.25 98 ALA A C 1
ATOM 739 O O . ALA A 1 98 ? -20.630 1.439 15.442 1.00 94.25 98 ALA A O 1
ATOM 740 N N . PHE A 1 99 ? -19.097 0.084 14.538 1.00 94.38 99 PHE A N 1
ATOM 741 C CA . PHE A 1 99 ? -19.135 0.739 13.228 1.00 94.38 99 PHE A CA 1
ATOM 742 C C . PHE A 1 99 ? -20.206 0.094 12.335 1.00 94.38 99 PHE A C 1
ATOM 744 O O . PHE A 1 99 ? -20.074 -1.077 11.993 1.00 94.38 99 PHE A O 1
ATOM 751 N N . PRO A 1 100 ? -21.256 0.837 11.929 1.00 94.12 100 PRO A N 1
ATOM 752 C CA . PRO A 1 100 ? -22.367 0.263 11.167 1.00 94.12 100 PRO A CA 1
ATOM 753 C C . PRO A 1 100 ? -22.027 0.007 9.691 1.00 94.12 100 PRO A C 1
ATOM 755 O O . PRO A 1 100 ? -22.729 -0.746 9.024 1.00 94.12 10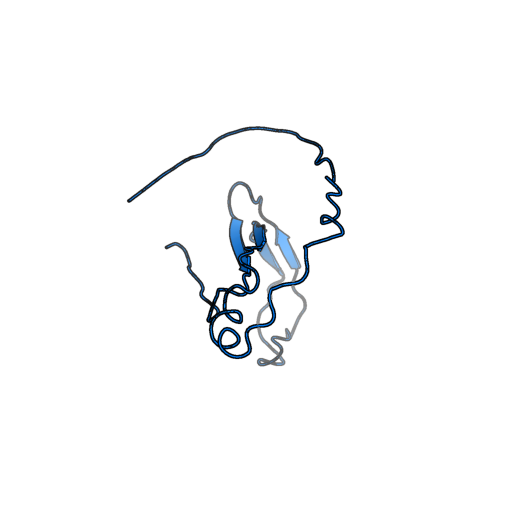0 PRO A O 1
ATOM 758 N N . SER A 1 101 ? -20.990 0.662 9.162 1.00 96.19 101 SER A N 1
ATOM 759 C CA . SER A 1 101 ? -20.556 0.537 7.771 1.00 96.19 101 SER A CA 1
ATOM 760 C C . SER A 1 101 ? -19.110 0.995 7.595 1.00 96.19 101 SER A C 1
ATOM 762 O O . SER A 1 101 ? -18.587 1.780 8.398 1.00 96.19 101 SER A O 1
ATOM 764 N N . ASP A 1 102 ? -18.504 0.583 6.484 1.00 97.56 102 ASP A N 1
ATOM 765 C CA . ASP A 1 102 ? -17.196 1.073 6.058 1.00 97.56 102 ASP A CA 1
ATOM 766 C C . ASP A 1 102 ? -17.273 2.545 5.644 1.00 97.56 102 ASP A C 1
ATOM 768 O O . ASP A 1 102 ? -18.252 3.007 5.049 1.00 97.56 102 ASP A O 1
ATOM 772 N N . ARG A 1 103 ? -16.232 3.305 5.990 1.00 97.00 103 ARG A N 1
ATOM 773 C CA . ARG A 1 103 ? -16.087 4.724 5.650 1.00 97.00 103 ARG A CA 1
ATOM 774 C C . ARG A 1 103 ? -14.625 5.030 5.357 1.00 97.00 103 ARG A C 1
ATOM 776 O O . ARG A 1 103 ? -13.735 4.482 6.004 1.00 97.00 103 ARG A O 1
ATOM 783 N N . MET A 1 104 ? -14.391 5.933 4.410 1.00 97.44 104 MET A N 1
ATOM 784 C CA . MET A 1 104 ? -13.058 6.366 4.006 1.00 97.44 104 MET A CA 1
ATOM 785 C C . MET A 1 104 ? -12.998 7.892 3.967 1.00 97.44 104 MET A C 1
ATOM 787 O O . MET A 1 104 ? -13.932 8.542 3.504 1.00 97.44 104 MET A O 1
ATOM 791 N N . TRP A 1 105 ? -11.875 8.439 4.425 1.00 97.12 105 TRP A N 1
ATOM 792 C CA . TRP A 1 105 ? -11.523 9.851 4.306 1.00 97.12 105 TRP A CA 1
ATOM 793 C C . TRP A 1 105 ? -10.185 9.953 3.596 1.00 97.12 105 TRP A C 1
ATOM 795 O O . TRP A 1 105 ? -9.278 9.159 3.859 1.00 97.12 105 TRP A O 1
ATOM 805 N N . LEU A 1 106 ? -10.055 10.933 2.709 1.00 97.00 106 LEU A N 1
ATOM 806 C CA . LEU A 1 106 ? -8.831 11.171 1.961 1.00 97.00 106 LEU A CA 1
ATOM 807 C C . LEU A 1 106 ? -8.533 12.665 1.995 1.00 97.00 106 LEU A C 1
ATOM 809 O O . LEU A 1 106 ? -9.202 13.452 1.337 1.00 97.00 106 LEU A O 1
ATOM 813 N N . ASN A 1 107 ? -7.491 13.031 2.743 1.00 95.19 107 ASN A N 1
ATOM 814 C CA . ASN A 1 107 ? -7.066 14.418 2.957 1.00 95.19 107 ASN A CA 1
ATOM 815 C C . ASN A 1 107 ? -8.122 15.328 3.618 1.00 95.19 107 ASN A C 1
ATOM 817 O O . ASN A 1 107 ? -8.099 16.541 3.414 1.00 95.19 107 ASN A O 1
ATOM 821 N N . GLY A 1 108 ? -8.984 14.750 4.461 1.00 79.44 108 GLY A N 1
ATOM 822 C CA . GLY A 1 108 ? -10.097 15.429 5.134 1.00 79.44 108 GLY A CA 1
ATOM 823 C C . GLY A 1 108 ? -11.432 14.900 4.650 1.00 79.44 108 GLY A C 1
ATOM 824 O O . GLY A 1 108 ? -12.426 15.617 4.884 1.00 79.44 108 GLY A O 1
#

Sequence (108 aa):
VLTKKKPLALGGYFPRESRSPPSSLPPPPRNSRLNSMATEAQAQWVLTATGRSPTNIAVIKYWGKRDEALILPVNDSISVTLDPDHLSATTTVAASPAFPSDRMWLNG

Radius of gyration: 24.3 Å; chains: 1; bounding box: 51×39×62 Å

InterPro domains:
  IPR014721 Small ribosomal subunit protein uS5 domain 2-type fold, subgroup [G3DSA:3.30.230.10] (41-108)
  IPR020568 Ribosomal protein uS5 domain 2-type superfamily [SSF54211] (48-108)
  IPR053859 Diphosphomevalonate decarboxylase-like N-terminal domain [PF22700] (54-108)

Secondary structure (DSSP, 8-state):
-------------------PPPS-PPPPP--TT-TTTTTS------EEEEEEEE-EEEEE----EEETTTTEESS--EEEEPPTTTSEEEEEEEE-TT--S----S--

pLDDT: mean 75.46, std 26.42, range [29.25, 98.31]